Protein AF-A0AAP6JGZ8-F1 (afdb_monomer)

Sequence (44 aa):
MKASGLQKIVSGGQTGVDRGALDAALEHGMAEDGAIPDGTLGGD

Radius of gyration: 12.22 Å; Cα contacts (8 Å, |Δi|>4): 51; chains: 1; bounding box: 40×18×25 Å

Secondary structure (DSSP, 8-state):
----S--EEEE---TTHHHHHHHHHHHTT-EEEE-PPTT-----

Nearest PDB structures (foldseek):
  3mw8-assembly1_A  TM=5.666E-01  e=3.475E+00  Shewanella amazonensis SB2B
  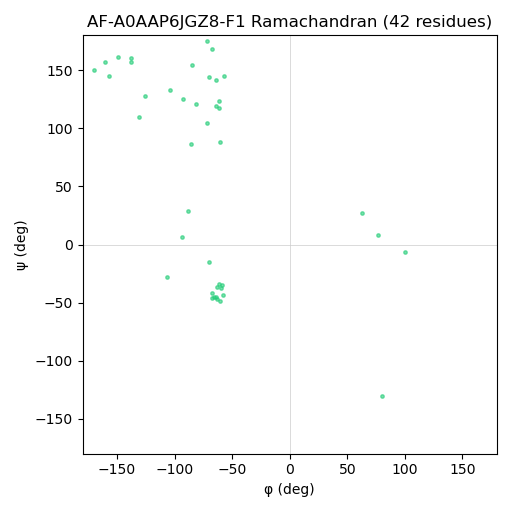3a9y-assembly1_A  TM=4.826E-01  e=3.028E+00  Rattus norvegicus
  8oy0-assembly1_B  TM=5.671E-01  e=6.453E+00  Acinetobacter baumannii ATCC 17978

Mean predicted aligned error: 7.43 Å

pLDDT: mean 81.28, std 14.55, range [47.84, 95.88]

InterPro domains:
  IPR024755 Circularly permutated YpsA SLOG [PF12694] (9-41)

Foldseek 3Di:
DDDPDDAEEEAQCAPDPRVVSVVVCVVVVHHYYHHPPPPPPRDD

Structure (mmCIF, N/CA/C/O backbone):
data_AF-A0AAP6JGZ8-F1
#
_entry.id   AF-A0AAP6JGZ8-F1
#
loop_
_atom_site.group_PDB
_atom_site.id
_atom_site.type_symbol
_atom_site.label_atom_id
_atom_site.label_alt_id
_atom_site.label_comp_id
_atom_site.label_asym_id
_atom_site.label_entity_id
_atom_site.label_seq_id
_atom_site.pdbx_PDB_ins_code
_atom_site.Cartn_x
_atom_site.Cartn_y
_atom_site.Cartn_z
_atom_site.occupancy
_atom_site.B_iso_or_equiv
_atom_site.auth_seq_id
_atom_site.auth_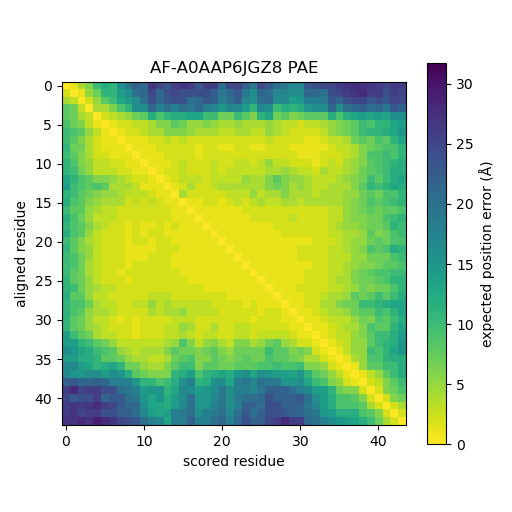comp_id
_atom_site.auth_asym_id
_atom_site.auth_atom_id
_atom_site.pdbx_PDB_model_num
ATOM 1 N N . MET A 1 1 ? -26.933 -1.708 5.147 1.00 51.81 1 MET A N 1
ATOM 2 C CA . MET A 1 1 ? -26.073 -0.679 5.771 1.00 51.81 1 MET A CA 1
ATOM 3 C C . MET A 1 1 ? -24.858 -0.519 4.871 1.00 51.81 1 MET A C 1
ATOM 5 O O . MET A 1 1 ? -24.207 -1.522 4.622 1.00 51.81 1 MET A O 1
ATOM 9 N N . LYS A 1 2 ? -24.614 0.655 4.278 1.00 54.34 2 LYS A N 1
ATOM 10 C CA . LYS A 1 2 ? -23.380 0.895 3.510 1.00 54.34 2 LYS A CA 1
ATOM 11 C C . LYS A 1 2 ? -22.355 1.497 4.462 1.00 54.34 2 LYS A C 1
ATOM 13 O O . LYS A 1 2 ? -22.671 2.482 5.121 1.00 54.34 2 LYS A O 1
ATOM 18 N N . ALA A 1 3 ? -21.180 0.881 4.560 1.00 58.75 3 ALA A N 1
ATOM 19 C CA . ALA A 1 3 ? -20.072 1.434 5.321 1.00 58.75 3 ALA A CA 1
ATOM 20 C C . ALA A 1 3 ? -19.683 2.784 4.705 1.00 58.75 3 ALA A C 1
ATOM 22 O O . ALA A 1 3 ? -19.338 2.866 3.531 1.00 58.75 3 ALA A O 1
ATOM 23 N N . SER A 1 4 ? -19.820 3.853 5.479 1.00 67.88 4 SER A N 1
ATOM 24 C CA . SER A 1 4 ? -19.619 5.239 5.049 1.00 67.88 4 SER A CA 1
ATOM 25 C C . SER A 1 4 ? -18.163 5.704 5.201 1.00 67.88 4 SER A C 1
ATOM 27 O O . SER A 1 4 ? -17.924 6.885 5.428 1.00 67.88 4 SER A O 1
ATOM 29 N N . GLY A 1 5 ? -17.189 4.792 5.110 1.00 81.06 5 GLY A N 1
ATOM 30 C CA . GLY A 1 5 ? -15.767 5.088 5.300 1.00 81.06 5 GLY A CA 1
ATOM 31 C C . GLY A 1 5 ? -14.856 4.192 4.462 1.00 81.06 5 GLY A C 1
ATOM 32 O O . GLY A 1 5 ? -15.280 3.134 3.995 1.00 81.06 5 GLY A O 1
ATOM 33 N N . LEU A 1 6 ? -13.609 4.630 4.266 1.00 86.44 6 LEU A N 1
ATOM 34 C CA . LEU A 1 6 ? -12.568 3.847 3.600 1.00 86.44 6 LEU A CA 1
ATOM 35 C C . LEU A 1 6 ? -12.272 2.597 4.443 1.00 86.44 6 L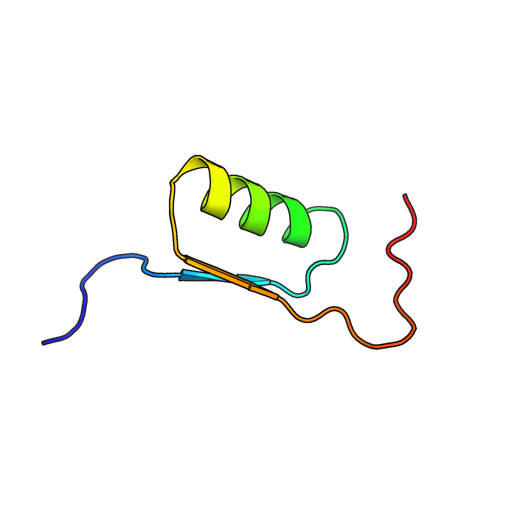EU A C 1
ATOM 37 O O . LEU A 1 6 ? -11.918 2.717 5.612 1.00 86.44 6 LEU A O 1
ATOM 41 N N . GLN A 1 7 ? -12.474 1.407 3.874 1.00 89.25 7 GLN A N 1
ATOM 42 C CA . GLN A 1 7 ? -12.381 0.144 4.625 1.00 89.25 7 GLN A CA 1
ATOM 43 C C . GLN A 1 7 ? -11.130 -0.674 4.304 1.00 89.25 7 GLN A C 1
ATOM 45 O O . GLN A 1 7 ? -10.691 -1.461 5.138 1.00 89.25 7 GLN A O 1
ATOM 50 N N . LYS A 1 8 ? -10.597 -0.531 3.087 1.00 91.62 8 LYS A N 1
ATOM 51 C CA . LYS A 1 8 ? -9.494 -1.338 2.573 1.00 91.62 8 LYS A CA 1
ATOM 52 C C . LYS A 1 8 ? -8.765 -0.591 1.458 1.00 91.62 8 LYS A C 1
ATOM 54 O O . LYS A 1 8 ? -9.426 0.086 0.669 1.00 91.62 8 LYS A O 1
ATOM 59 N N . ILE A 1 9 ? -7.450 -0.756 1.371 1.00 92.44 9 ILE A N 1
ATOM 60 C CA . ILE A 1 9 ? -6.641 -0.328 0.223 1.00 92.44 9 ILE A CA 1
ATOM 61 C C . ILE A 1 9 ? -6.274 -1.566 -0.607 1.00 92.44 9 ILE A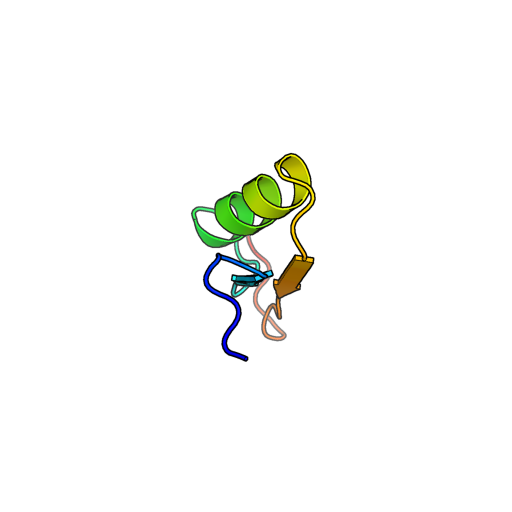 C 1
ATOM 63 O O . ILE A 1 9 ? -5.892 -2.593 -0.056 1.00 92.44 9 ILE A O 1
ATOM 67 N N . VAL A 1 10 ? -6.446 -1.496 -1.930 1.00 92.62 10 VAL A N 1
ATOM 68 C CA . VAL A 1 10 ? -6.054 -2.566 -2.862 1.00 92.62 10 VAL A CA 1
ATOM 69 C C . VAL A 1 10 ? -5.150 -1.968 -3.929 1.00 92.62 10 VAL A C 1
ATOM 71 O O . VAL A 1 10 ? -5.518 -0.965 -4.539 1.00 92.62 10 VAL A O 1
ATOM 74 N N . SER A 1 11 ? -3.983 -2.574 -4.132 1.00 91.00 11 SER A N 1
ATOM 75 C CA . SER A 1 11 ? -2.902 -2.041 -4.968 1.00 91.00 11 SER A CA 1
ATOM 76 C C .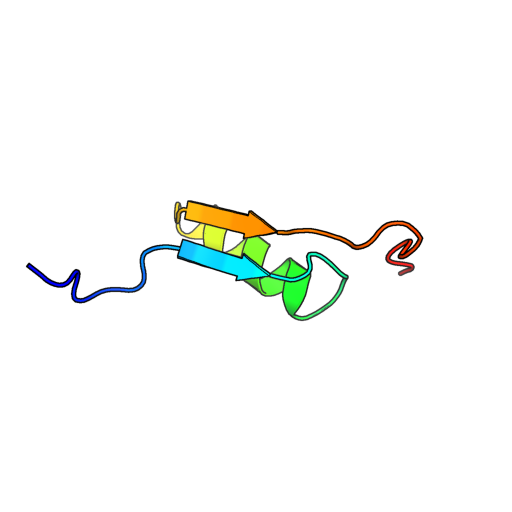 SER A 1 11 ? -2.264 -3.139 -5.828 1.00 91.00 11 SER A C 1
ATOM 78 O O . SER A 1 11 ? -2.345 -4.320 -5.490 1.00 91.00 11 SER A O 1
ATOM 80 N N . GLY A 1 12 ? -1.623 -2.781 -6.944 1.00 88.50 12 GLY A N 1
ATOM 81 C CA . GLY A 1 12 ? -0.866 -3.728 -7.769 1.00 88.50 12 GLY A CA 1
ATOM 82 C C . GLY A 1 12 ? 0.422 -4.212 -7.093 1.00 88.50 12 GLY A C 1
ATOM 83 O O . GLY A 1 12 ? 0.983 -5.231 -7.490 1.00 88.50 12 GLY A O 1
ATOM 8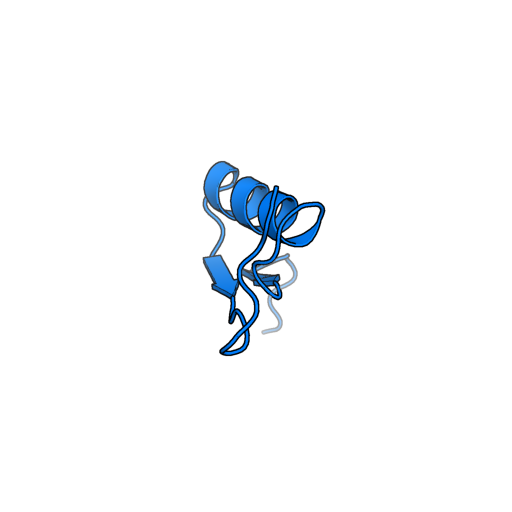4 N N . GLY A 1 13 ? 0.865 -3.532 -6.031 1.00 83.19 13 GLY A N 1
ATOM 85 C CA . GLY A 1 13 ? 2.002 -3.938 -5.201 1.00 83.19 13 GLY A CA 1
ATOM 86 C C . GLY A 1 13 ? 3.375 -3.671 -5.825 1.00 83.19 13 GLY A C 1
ATOM 87 O O . GLY A 1 13 ? 4.384 -4.108 -5.270 1.00 83.19 13 GLY A O 1
ATOM 88 N N . GLN A 1 14 ? 3.440 -2.965 -6.959 1.00 89.69 14 GLN A N 1
ATOM 89 C CA . GLN A 1 14 ? 4.697 -2.472 -7.531 1.00 89.69 14 GLN A CA 1
ATOM 90 C C . GLN A 1 14 ? 5.273 -1.301 -6.702 1.00 89.69 14 GLN A C 1
ATOM 92 O O . GLN A 1 14 ? 4.673 -0.827 -5.735 1.00 89.69 14 GLN A O 1
ATOM 97 N N . THR A 1 15 ? 6.471 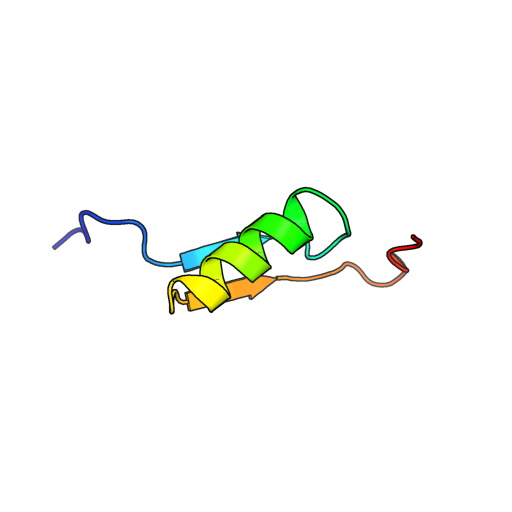-0.832 -7.060 1.00 86.81 15 THR A N 1
ATOM 98 C CA . THR A 1 15 ? 7.125 0.318 -6.415 1.00 86.81 15 THR A CA 1
ATOM 99 C C . THR A 1 15 ? 6.388 1.638 -6.695 1.00 86.81 15 THR A C 1
ATOM 101 O O . THR A 1 15 ? 5.495 1.725 -7.540 1.00 86.81 15 THR A O 1
ATOM 104 N N . GLY A 1 16 ? 6.746 2.697 -5.963 1.00 89.25 16 GLY A N 1
ATOM 105 C CA . GLY A 1 16 ? 6.131 4.016 -6.117 1.00 89.25 16 GLY A CA 1
ATOM 106 C C . GLY A 1 16 ? 4.779 4.124 -5.409 1.00 89.25 16 GLY A C 1
ATOM 107 O O . GLY A 1 16 ? 4.670 3.813 -4.224 1.00 89.25 16 GLY A O 1
ATOM 108 N N . VAL A 1 17 ? 3.758 4.609 -6.124 1.00 92.69 17 VAL A N 1
ATOM 109 C CA . VAL A 1 17 ? 2.428 4.903 -5.550 1.00 92.69 17 VAL A CA 1
ATOM 110 C C . VAL A 1 17 ? 1.784 3.655 -4.950 1.00 92.69 17 VAL A C 1
ATOM 112 O O . VAL A 1 17 ? 1.172 3.735 -3.889 1.00 92.69 17 VAL A O 1
ATOM 115 N N . ASP A 1 18 ? 1.975 2.505 -5.588 1.00 91.00 18 ASP A N 1
ATOM 116 C CA . ASP A 1 18 ? 1.366 1.247 -5.176 1.00 91.00 18 ASP A CA 1
ATOM 117 C C . ASP A 1 18 ? 1.883 0.763 -3.819 1.00 91.00 18 ASP A C 1
ATOM 119 O O . ASP A 1 18 ? 1.078 0.408 -2.955 1.00 91.00 18 ASP A O 1
ATOM 123 N N . ARG A 1 19 ? 3.204 0.811 -3.609 1.00 90.56 19 ARG A N 1
ATOM 124 C CA . ARG A 1 19 ? 3.839 0.560 -2.309 1.00 90.56 19 ARG A CA 1
ATOM 125 C C . ARG A 1 19 ? 3.418 1.608 -1.280 1.00 90.56 19 ARG A C 1
ATOM 127 O O . ARG A 1 19 ? 3.023 1.232 -0.186 1.00 90.56 19 ARG A O 1
ATOM 134 N N . GLY A 1 20 ? 3.419 2.892 -1.646 1.00 93.94 20 GLY A N 1
ATOM 135 C CA . GLY A 1 20 ? 3.026 3.968 -0.730 1.00 93.94 20 GLY A CA 1
ATOM 136 C C . GLY A 1 20 ? 1.578 3.856 -0.239 1.00 93.94 20 GLY A C 1
ATOM 137 O O . GLY A 1 20 ? 1.288 4.181 0.908 1.00 93.94 20 GLY A O 1
ATOM 138 N N . ALA A 1 21 ? 0.666 3.361 -1.078 1.00 93.06 21 ALA A N 1
ATOM 139 C CA . ALA A 1 21 ? -0.720 3.123 -0.688 1.00 93.06 21 ALA A CA 1
ATOM 140 C C . ALA A 1 21 ? -0.850 1.985 0.339 1.00 93.06 21 ALA A C 1
ATOM 142 O O . ALA A 1 21 ? -1.618 2.120 1.290 1.00 93.06 21 ALA A O 1
ATOM 143 N N . LEU A 1 22 ? -0.100 0.892 0.162 1.00 92.19 22 LEU A N 1
ATOM 144 C CA . LEU A 1 22 ? -0.055 -0.218 1.122 1.00 92.19 22 LEU A CA 1
ATOM 145 C C . LEU A 1 22 ? 0.612 0.220 2.433 1.00 92.19 22 LEU A C 1
ATOM 147 O O . LEU A 1 22 ? 0.047 0.058 3.507 1.00 92.19 22 LEU A O 1
ATOM 151 N N . ASP A 1 23 ? 1.745 0.919 2.355 1.00 93.56 23 ASP A N 1
ATOM 152 C CA . ASP A 1 23 ? 2.424 1.436 3.546 1.00 93.56 23 ASP A CA 1
ATOM 153 C C . ASP A 1 23 ? 1.497 2.358 4.362 1.00 93.56 23 ASP A C 1
ATOM 155 O O . ASP A 1 23 ? 1.363 2.194 5.575 1.00 93.56 23 ASP A O 1
ATOM 159 N N . ALA A 1 24 ? 0.754 3.254 3.702 1.00 93.88 24 ALA A N 1
ATOM 160 C CA . ALA A 1 24 ? -0.246 4.088 4.367 1.00 93.88 24 ALA A CA 1
ATOM 161 C C . ALA A 1 24 ? -1.388 3.261 4.988 1.00 93.88 24 ALA A C 1
ATOM 163 O O . ALA A 1 24 ? -1.879 3.611 6.064 1.00 93.88 24 ALA A O 1
ATOM 164 N N . ALA A 1 25 ? -1.814 2.170 4.345 1.00 92.94 25 ALA A N 1
ATOM 165 C CA . ALA A 1 25 ? -2.820 1.265 4.895 1.00 92.94 25 ALA A CA 1
ATOM 166 C C . ALA A 1 25 ? -2.324 0.605 6.190 1.00 92.94 25 ALA A C 1
ATOM 168 O O . ALA A 1 25 ? -3.040 0.634 7.194 1.00 92.94 25 ALA A O 1
ATOM 169 N N . LEU A 1 26 ? -1.090 0.087 6.194 1.00 91.00 26 LEU A N 1
ATOM 170 C CA . LEU A 1 26 ? -0.440 -0.497 7.371 1.00 91.00 26 LEU A CA 1
ATOM 171 C C . LEU A 1 26 ? -0.287 0.514 8.507 1.00 91.00 26 LEU A C 1
ATOM 173 O O . LEU A 1 26 ? -0.668 0.221 9.641 1.00 91.00 26 LEU A O 1
ATOM 177 N N . GLU A 1 27 ? 0.220 1.712 8.210 1.00 95.88 27 GLU A N 1
ATOM 178 C CA . GLU A 1 27 ? 0.410 2.781 9.199 1.00 95.88 27 GLU A CA 1
ATOM 179 C C . GLU A 1 27 ? -0.902 3.189 9.880 1.00 95.88 27 GLU A C 1
ATOM 181 O O . GLU A 1 27 ? -0.922 3.491 11.074 1.00 95.88 27 GLU A O 1
ATOM 186 N N . HIS A 1 28 ? -2.012 3.159 9.140 1.00 92.44 28 HIS A N 1
ATOM 187 C CA . HIS A 1 28 ? -3.335 3.523 9.647 1.00 92.44 28 HIS A CA 1
ATOM 188 C C . HIS A 1 28 ? -4.141 2.315 10.157 1.00 92.44 28 HIS A C 1
ATOM 190 O O . HIS A 1 28 ? -5.313 2.468 10.508 1.00 92.44 28 HIS A O 1
ATOM 196 N N . GLY A 1 29 ? -3.540 1.117 10.215 1.00 90.31 29 GLY A N 1
ATOM 197 C CA . GLY A 1 29 ? -4.195 -0.110 10.683 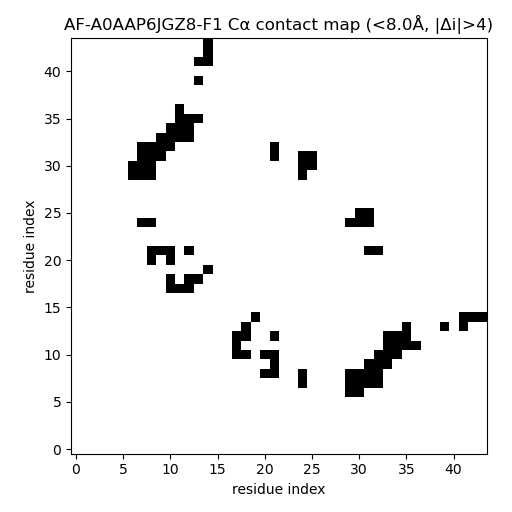1.00 90.31 29 GLY A CA 1
ATOM 198 C C . GLY A 1 29 ? -5.389 -0.538 9.823 1.00 90.31 29 GLY A C 1
ATOM 199 O O . GLY A 1 29 ? -6.337 -1.145 10.325 1.00 90.31 29 GLY A O 1
ATOM 200 N N . MET A 1 30 ? -5.380 -0.174 8.543 1.00 91.00 30 MET A N 1
ATOM 201 C CA . MET A 1 30 ? -6.431 -0.496 7.587 1.00 91.00 30 MET A CA 1
ATOM 202 C C . MET A 1 30 ? -6.207 -1.880 6.984 1.00 91.00 30 MET A C 1
ATOM 204 O O . MET A 1 30 ? -5.085 -2.370 6.895 1.00 91.00 30 MET A O 1
ATOM 208 N N . ALA A 1 31 ? -7.288 -2.514 6.529 1.00 91.94 31 ALA A N 1
ATOM 209 C CA . ALA A 1 31 ? -7.142 -3.714 5.722 1.00 91.94 31 ALA A CA 1
ATOM 210 C C . ALA A 1 31 ? -6.439 -3.363 4.402 1.00 91.94 31 ALA A C 1
ATOM 212 O O . ALA A 1 31 ? -6.736 -2.339 3.781 1.00 91.94 31 ALA A O 1
ATOM 213 N N . GLU A 1 32 ? -5.567 -4.245 3.934 1.00 90.94 32 GLU A N 1
ATOM 214 C CA . GLU A 1 32 ? -4.871 -4.079 2.663 1.00 90.94 32 GLU A CA 1
ATOM 215 C C . GLU A 1 32 ? -4.797 -5.382 1.874 1.00 90.94 32 GLU A C 1
ATOM 217 O O . GLU A 1 32 ? -5.037 -6.462 2.420 1.00 90.94 32 GLU A O 1
ATOM 222 N N . ASP A 1 33 ? -4.549 -5.272 0.572 1.00 88.12 33 ASP A N 1
ATOM 223 C CA . ASP A 1 33 ? -4.366 -6.405 -0.335 1.00 88.12 33 ASP A CA 1
ATOM 224 C C . ASP A 1 33 ? -3.642 -5.960 -1.603 1.00 88.12 33 ASP A C 1
ATOM 226 O O . ASP A 1 33 ? -3.700 -4.791 -1.995 1.00 88.12 33 ASP A O 1
ATOM 230 N N . GLY A 1 34 ? -3.001 -6.903 -2.276 1.00 83.38 34 GLY A N 1
ATOM 231 C CA . GLY A 1 34 ? -2.330 -6.628 -3.530 1.00 83.38 34 GLY A CA 1
ATOM 232 C C . GLY A 1 34 ? -1.864 -7.885 -4.236 1.00 83.38 34 GLY A C 1
ATOM 233 O O . GLY A 1 34 ? -1.548 -8.898 -3.615 1.00 83.38 34 GLY A O 1
ATOM 234 N N . ALA A 1 35 ? -1.832 -7.810 -5.562 1.00 77.69 35 ALA A N 1
ATOM 235 C CA . ALA A 1 35 ? -1.385 -8.897 -6.414 1.00 77.69 35 ALA A CA 1
ATOM 236 C C . ALA A 1 35 ? -0.375 -8.357 -7.423 1.00 77.69 35 ALA A C 1
ATOM 238 O O . ALA A 1 35 ? -0.738 -7.634 -8.350 1.00 77.69 35 ALA A O 1
ATOM 239 N N . ILE A 1 36 ? 0.888 -8.742 -7.245 1.00 75.94 36 ILE A N 1
ATOM 240 C CA . ILE A 1 36 ? 1.941 -8.478 -8.224 1.00 75.94 36 ILE A CA 1
ATOM 241 C C . ILE A 1 36 ? 1.828 -9.565 -9.307 1.00 75.94 36 ILE A C 1
ATOM 243 O O . ILE A 1 36 ? 1.923 -10.747 -8.963 1.00 75.94 36 ILE A O 1
ATOM 247 N N . PRO A 1 37 ? 1.621 -9.215 -10.592 1.00 71.31 37 PRO A N 1
ATOM 248 C CA . PRO A 1 37 ? 1.612 -10.185 -11.684 1.00 71.31 37 PRO A CA 1
ATOM 249 C C . PRO A 1 37 ? 2.929 -10.964 -11.750 1.00 71.31 37 PRO A C 1
ATOM 251 O O . PRO A 1 37 ? 4.007 -10.413 -11.484 1.00 71.31 37 PRO A O 1
ATOM 254 N N . ASP A 1 38 ? 2.853 -12.238 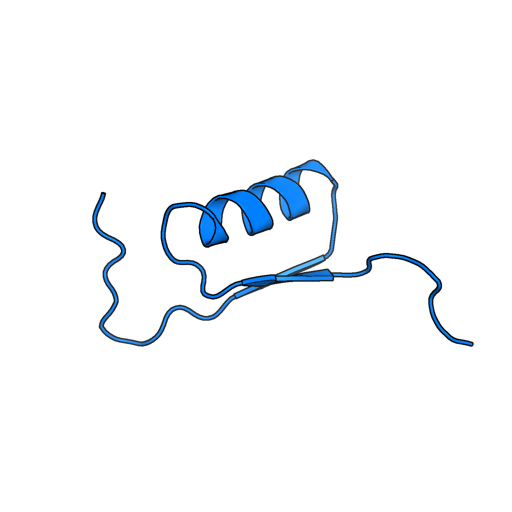-12.128 1.00 71.88 38 ASP A N 1
ATOM 255 C CA . ASP A 1 38 ? 4.026 -13.083 -12.299 1.00 71.88 38 ASP A CA 1
ATOM 256 C C . ASP A 1 38 ? 4.950 -12.513 -13.392 1.00 71.88 38 ASP A C 1
ATOM 258 O O . ASP A 1 38 ? 4.555 -12.242 -14.520 1.00 71.88 38 ASP A O 1
ATOM 262 N N . GLY A 1 39 ? 6.211 -12.262 -13.031 1.00 63.91 39 GLY A N 1
ATOM 263 C CA . GLY A 1 39 ? 7.210 -11.679 -13.938 1.00 63.91 39 GLY A CA 1
ATOM 264 C C . GLY A 1 39 ? 7.467 -10.180 -13.761 1.00 63.91 39 GLY A C 1
ATOM 265 O O . GLY A 1 39 ? 8.430 -9.669 -14.331 1.00 63.91 39 GLY A O 1
ATOM 266 N N . THR A 1 40 ? 6.702 -9.481 -12.917 1.00 59.56 40 THR A N 1
ATOM 267 C CA . THR A 1 40 ? 7.046 -8.117 -12.478 1.00 59.56 40 THR A CA 1
ATOM 268 C C . THR A 1 40 ? 7.987 -8.189 -11.275 1.00 59.56 40 THR A C 1
ATOM 270 O O . THR A 1 40 ? 7.556 -8.168 -10.125 1.00 59.56 40 THR A O 1
ATOM 273 N N . LEU A 1 41 ? 9.296 -8.295 -11.516 1.00 57.88 41 LEU A N 1
ATOM 274 C CA . LEU A 1 41 ? 10.270 -7.913 -10.494 1.00 57.88 41 LEU A CA 1
ATOM 275 C C . LEU A 1 41 ? 10.210 -6.388 -10.416 1.00 57.88 41 LEU A C 1
ATOM 277 O O . LEU A 1 41 ? 10.651 -5.710 -11.341 1.00 57.88 41 LEU A O 1
ATOM 281 N N . GLY A 1 42 ? 9.579 -5.863 -9.363 1.00 53.94 42 GLY A N 1
ATOM 282 C CA . GLY A 1 42 ? 9.634 -4.443 -9.028 1.00 53.94 42 GLY A CA 1
ATOM 283 C C . GLY A 1 42 ? 11.086 -4.072 -8.758 1.00 53.94 42 GLY A C 1
ATOM 284 O O . GLY A 1 42 ? 11.562 -4.240 -7.641 1.00 53.94 42 GLY A O 1
ATOM 285 N N . GLY A 1 43 ? 11.796 -3.690 -9.816 1.00 52.75 43 GLY A N 1
ATOM 286 C CA . GLY A 1 43 ? 13.133 -3.130 -9.735 1.00 52.75 43 GLY A CA 1
ATOM 287 C C . GLY A 1 43 ? 13.064 -1.734 -9.134 1.00 52.75 43 GLY A C 1
ATOM 288 O O . GLY A 1 43 ? 12.089 -1.011 -9.367 1.00 52.75 43 GLY A O 1
ATOM 289 N N . ASP A 1 44 ? 14.085 -1.421 -8.341 1.00 47.84 44 ASP A N 1
ATOM 290 C CA . ASP A 1 44 ? 14.343 -0.096 -7.775 1.00 47.84 44 ASP A CA 1
ATOM 291 C C . ASP A 1 44 ? 14.385 1.007 -8.848 1.00 47.84 44 ASP A C 1
ATOM 293 O O . ASP A 1 44 ? 14.931 0.755 -9.953 1.00 47.84 44 ASP A O 1
#

Organism: NCBI:txid3110268

Solvent-accessible surface area (backbone atoms only — not comparable to full-atom values): 2857 Å² total; per-residue (Å²): 135,81,80,92,63,95,67,65,43,76,35,54,56,39,69,65,69,32,40,53,50,48,52,52,21,58,77,69,73,42,46,67,51,66,58,64,62,91,87,66,76,68,70,132